Protein AF-A0A1E5P197-F1 (afdb_monomer_lite)

Structure (mmCIF, N/CA/C/O backbone):
data_AF-A0A1E5P197-F1
#
_entry.id   AF-A0A1E5P197-F1
#
loop_
_atom_site.group_PDB
_atom_site.id
_atom_site.type_symbol
_atom_site.label_atom_id
_atom_site.label_alt_id
_atom_site.label_comp_id
_atom_site.label_asym_id
_atom_site.label_entity_id
_atom_site.label_seq_id
_atom_site.pdbx_PDB_ins_code
_atom_site.Cartn_x
_atom_site.Cartn_y
_atom_site.Cartn_z
_atom_site.occupancy
_atom_site.B_iso_or_equiv
_atom_site.auth_seq_id
_atom_site.auth_comp_id
_atom_site.auth_asym_id
_atom_site.auth_atom_id
_atom_site.pdbx_PDB_model_num
ATOM 1 N N . MET A 1 1 ? 13.240 23.874 -0.408 1.00 31.98 1 MET A N 1
ATOM 2 C CA . MET A 1 1 ? 12.102 23.012 -0.021 1.00 31.98 1 MET A CA 1
ATOM 3 C C . MET A 1 1 ? 12.613 21.587 0.092 1.00 31.98 1 MET A C 1
ATOM 5 O O . MET A 1 1 ? 12.603 20.846 -0.877 1.00 31.98 1 MET A O 1
ATOM 9 N N . THR A 1 2 ? 13.167 21.256 1.252 1.00 37.41 2 THR A N 1
ATOM 10 C CA . THR A 1 2 ? 13.803 19.973 1.564 1.00 37.41 2 THR A CA 1
ATOM 11 C C . THR A 1 2 ? 12.848 19.180 2.447 1.00 37.41 2 THR A C 1
ATOM 13 O O . THR A 1 2 ? 12.795 19.378 3.655 1.00 37.41 2 THR A O 1
ATOM 16 N N . TRP A 1 3 ? 12.054 18.316 1.824 1.00 34.53 3 TRP A N 1
ATOM 17 C CA . TRP A 1 3 ? 11.341 17.239 2.508 1.00 34.53 3 TRP A CA 1
ATOM 18 C C . TRP A 1 3 ? 11.995 15.913 2.097 1.00 34.53 3 TRP A C 1
ATOM 20 O O . TRP A 1 3 ? 12.420 15.794 0.953 1.00 34.53 3 TRP A O 1
ATOM 30 N N . PHE A 1 4 ? 12.050 14.957 3.034 1.00 39.25 4 PHE A N 1
ATOM 31 C CA . PHE A 1 4 ? 12.771 13.664 3.042 1.00 39.25 4 PHE A CA 1
ATOM 32 C C . PHE A 1 4 ? 14.160 13.635 3.705 1.00 39.25 4 PHE A C 1
ATOM 34 O O . PHE A 1 4 ? 15.173 13.349 3.080 1.00 39.25 4 PHE A O 1
ATOM 41 N N . HIS A 1 5 ? 14.172 13.793 5.032 1.00 46.00 5 HIS A N 1
ATOM 42 C CA . HIS A 1 5 ? 15.187 13.192 5.913 1.00 46.00 5 HIS A CA 1
ATOM 43 C C . HIS A 1 5 ? 14.641 11.907 6.570 1.00 46.00 5 HIS A C 1
ATOM 45 O O . HIS A 1 5 ? 14.624 11.750 7.786 1.00 46.00 5 HIS A O 1
ATOM 51 N N . MET A 1 6 ? 14.176 10.973 5.739 1.00 42.62 6 MET A N 1
ATOM 52 C CA . MET A 1 6 ? 14.094 9.551 6.079 1.00 42.62 6 MET A CA 1
ATOM 53 C C . MET A 1 6 ? 14.690 8.782 4.903 1.00 42.62 6 MET A C 1
ATOM 55 O O . MET A 1 6 ? 14.078 8.661 3.846 1.00 42.62 6 MET A O 1
ATOM 59 N N . SER A 1 7 ? 15.941 8.365 5.062 1.00 54.56 7 SER A N 1
ATOM 60 C CA . SER A 1 7 ? 16.825 7.918 3.983 1.00 54.56 7 SER A CA 1
ATOM 61 C C . SER A 1 7 ? 16.586 6.455 3.577 1.00 54.56 7 SER A C 1
ATOM 63 O O . SER A 1 7 ? 17.501 5.639 3.641 1.00 54.56 7 SER A O 1
ATOM 65 N N . GLY A 1 8 ? 15.361 6.098 3.186 1.00 59.66 8 GLY A N 1
ATOM 66 C CA . GLY A 1 8 ? 15.030 4.765 2.670 1.00 59.66 8 GLY A CA 1
ATOM 67 C C . GLY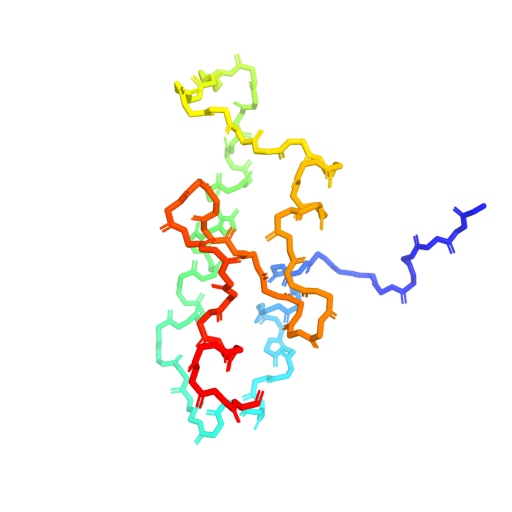 A 1 8 ? 13.675 4.752 1.968 1.00 59.66 8 GLY A C 1
ATOM 68 O O . GLY A 1 8 ? 12.732 5.389 2.439 1.00 59.66 8 GLY A O 1
ATOM 69 N N . SER A 1 9 ? 13.560 4.052 0.833 1.00 78.50 9 SER A N 1
ATOM 70 C CA . SER A 1 9 ? 12.262 3.913 0.162 1.00 78.50 9 SER A CA 1
ATOM 71 C C . SER A 1 9 ? 11.281 3.156 1.071 1.00 78.50 9 SER A C 1
ATOM 73 O O . SER A 1 9 ? 11.699 2.347 1.900 1.00 78.50 9 SER A O 1
ATOM 75 N N . ALA A 1 10 ? 9.968 3.377 0.929 1.00 79.50 10 ALA A N 1
ATOM 76 C CA . ALA A 1 10 ? 8.958 2.711 1.769 1.00 79.50 10 ALA A CA 1
ATOM 77 C C . ALA A 1 10 ? 9.089 1.174 1.761 1.00 79.50 10 ALA A C 1
ATOM 79 O O . ALA A 1 10 ? 8.848 0.511 2.767 1.00 79.50 10 ALA A O 1
ATOM 80 N N . ARG A 1 11 ? 9.538 0.611 0.635 1.00 83.88 11 ARG A N 1
ATOM 81 C CA . ARG A 1 11 ? 9.857 -0.811 0.485 1.00 83.88 11 ARG A CA 1
ATOM 82 C C . ARG A 1 11 ? 11.067 -1.231 1.317 1.00 83.88 11 ARG A C 1
ATOM 84 O O . ARG A 1 11 ? 11.036 -2.297 1.921 1.00 83.88 11 ARG A O 1
ATOM 91 N N . ASP A 1 12 ? 12.119 -0.420 1.341 1.00 88.06 12 ASP A N 1
ATOM 92 C CA . ASP A 1 12 ? 13.332 -0.729 2.104 1.00 88.06 12 ASP A CA 1
ATOM 93 C C . ASP A 1 12 ? 13.057 -0.644 3.610 1.00 88.06 12 ASP A C 1
ATOM 95 O O . ASP A 1 12 ? 13.501 -1.511 4.357 1.00 88.06 12 ASP A O 1
ATOM 99 N N . LEU A 1 13 ? 12.232 0.319 4.040 1.00 90.50 13 LEU A N 1
ATOM 100 C CA . LEU A 1 13 ? 11.722 0.386 5.415 1.00 90.50 13 LEU A CA 1
ATOM 101 C C . LEU A 1 13 ? 10.865 -0.841 5.764 1.00 90.50 13 LEU A C 1
ATOM 103 O O . LEU A 1 13 ? 11.005 -1.420 6.839 1.00 90.50 13 LEU A O 1
ATOM 107 N N . ALA A 1 14 ? 9.997 -1.283 4.853 1.00 88.56 14 ALA A N 1
ATOM 108 C CA . ALA A 1 14 ? 9.200 -2.487 5.069 1.00 88.56 14 ALA A CA 1
ATOM 109 C C . ALA A 1 14 ? 10.077 -3.752 5.173 1.00 88.56 14 ALA A C 1
ATOM 111 O O . ALA A 1 14 ? 9.821 -4.598 6.027 1.00 88.56 14 ALA A O 1
ATOM 112 N N . LEU A 1 15 ? 11.132 -3.866 4.353 1.00 90.69 15 LEU A N 1
ATOM 113 C CA . LEU A 1 15 ? 12.116 -4.956 4.421 1.00 90.69 15 LEU A CA 1
ATOM 114 C C . LEU A 1 15 ? 12.973 -4.898 5.692 1.00 90.69 15 LEU A C 1
ATOM 116 O O . LEU A 1 15 ? 13.333 -5.945 6.221 1.00 90.69 15 LEU A O 1
ATOM 120 N N . SER A 1 16 ? 13.253 -3.703 6.223 1.00 91.19 16 SER A N 1
ATOM 121 C CA . SER A 1 16 ? 13.899 -3.533 7.531 1.00 91.19 16 SER A CA 1
ATOM 122 C C . SER A 1 16 ? 12.943 -3.758 8.705 1.00 91.19 16 SER A C 1
ATOM 124 O O . SER A 1 16 ? 13.297 -3.454 9.843 1.00 91.19 16 SER A O 1
ATOM 126 N N . ARG A 1 17 ? 11.726 -4.250 8.435 1.00 90.38 17 ARG A N 1
ATOM 127 C CA . ARG A 1 17 ? 10.680 -4.538 9.423 1.00 90.38 17 ARG A CA 1
ATOM 128 C C . ARG A 1 17 ? 10.273 -3.312 10.244 1.00 90.38 17 ARG A C 1
ATOM 130 O O . ARG A 1 17 ? 9.904 -3.424 11.410 1.00 90.38 17 ARG A O 1
ATOM 137 N N . HIS A 1 18 ? 10.341 -2.127 9.635 1.00 90.50 18 HIS A N 1
ATOM 138 C CA . HIS A 1 18 ? 9.965 -0.877 10.285 1.00 90.50 18 HIS A CA 1
ATOM 139 C C . HIS A 1 18 ? 8.494 -0.914 10.726 1.00 90.50 18 HIS A C 1
ATOM 141 O O . HIS A 1 18 ? 7.611 -1.125 9.892 1.00 90.50 18 HIS A O 1
ATOM 147 N N . ARG A 1 19 ? 8.243 -0.684 12.023 1.00 89.12 19 ARG A N 1
ATOM 148 C CA . ARG A 1 19 ? 6.913 -0.676 12.661 1.00 89.12 19 ARG A CA 1
ATOM 149 C C . ARG A 1 19 ? 6.160 -2.007 12.617 1.00 89.12 19 ARG A C 1
ATOM 151 O O . ARG A 1 19 ? 4.943 -2.038 12.789 1.00 89.12 19 ARG A O 1
ATOM 158 N N . TRP A 1 20 ? 6.851 -3.123 12.392 1.00 90.94 20 TRP A N 1
ATOM 159 C CA . TRP A 1 20 ? 6.203 -4.438 12.430 1.00 90.94 20 TRP A CA 1
ATOM 160 C C . TRP A 1 20 ? 5.695 -4.799 13.832 1.00 90.94 20 TRP A C 1
ATOM 162 O O . TRP A 1 20 ? 4.750 -5.573 13.948 1.00 90.94 20 TRP A O 1
ATOM 172 N N . GLU A 1 21 ? 6.254 -4.201 14.885 1.00 89.25 21 GLU A N 1
ATOM 173 C CA . GLU A 1 21 ? 5.795 -4.347 16.268 1.00 89.25 21 GLU A CA 1
ATOM 174 C C . GLU A 1 21 ? 4.328 -3.932 16.482 1.00 89.25 21 GLU A C 1
ATOM 176 O O . GLU A 1 21 ? 3.681 -4.420 17.407 1.00 89.25 21 GLU A O 1
ATOM 181 N N . GLU A 1 22 ? 3.763 -3.096 15.607 1.00 91.19 22 GLU A N 1
ATOM 182 C CA . GLU A 1 22 ? 2.358 -2.676 15.678 1.00 91.19 22 GLU A CA 1
ATOM 183 C C . GLU A 1 22 ? 1.380 -3.733 15.158 1.00 91.19 22 GLU A C 1
ATOM 185 O O . GLU A 1 22 ? 0.183 -3.660 15.433 1.00 91.19 22 GLU A O 1
ATOM 190 N N . LEU A 1 23 ? 1.861 -4.724 14.400 1.00 87.31 23 LEU A N 1
ATOM 191 C CA . LEU A 1 23 ? 0.993 -5.687 13.728 1.00 87.31 23 LEU A CA 1
ATOM 192 C C . LEU A 1 23 ? 0.343 -6.676 14.699 1.00 87.31 23 LEU A C 1
ATOM 194 O O . LEU A 1 23 ? -0.605 -7.339 14.307 1.00 87.31 23 LEU A O 1
ATOM 198 N N . THR A 1 24 ? 0.788 -6.778 15.957 1.00 91.00 24 THR A N 1
ATOM 199 C CA . THR A 1 24 ? 0.333 -7.763 16.973 1.00 91.00 24 THR A CA 1
ATOM 200 C C . THR A 1 24 ? 0.527 -9.241 16.586 1.00 91.00 24 THR A C 1
ATOM 202 O O . THR A 1 24 ? 0.264 -10.128 17.395 1.00 91.00 24 THR A O 1
ATOM 205 N N . TYR A 1 25 ? 1.030 -9.521 15.380 1.00 89.56 25 TYR A N 1
ATOM 206 C CA . TYR A 1 25 ? 1.375 -10.847 14.875 1.00 89.56 25 TYR A CA 1
ATOM 207 C C . TYR A 1 25 ? 2.629 -10.784 13.994 1.00 89.56 25 TYR A C 1
ATOM 209 O O . TYR A 1 25 ? 2.959 -9.740 13.433 1.00 89.56 25 TYR A O 1
ATOM 217 N N . GLU A 1 26 ? 3.304 -11.925 13.843 1.00 89.19 26 GLU A N 1
ATOM 218 C CA . GLU A 1 26 ? 4.410 -12.093 12.897 1.00 89.19 26 GLU A CA 1
ATOM 219 C C . GLU A 1 26 ? 3.849 -12.472 11.517 1.00 89.19 26 GLU A C 1
ATOM 221 O O . GLU A 1 26 ? 3.280 -13.560 11.391 1.00 89.19 26 GLU A O 1
ATOM 226 N N . PRO A 1 27 ? 3.963 -11.630 10.473 1.00 89.00 27 PRO A N 1
ATOM 227 C CA . PRO A 1 27 ? 3.376 -11.924 9.170 1.00 89.00 27 PRO A CA 1
ATOM 228 C C . PRO A 1 27 ? 4.250 -12.918 8.376 1.00 89.00 27 PRO A C 1
ATOM 230 O O . PRO A 1 27 ? 5.243 -12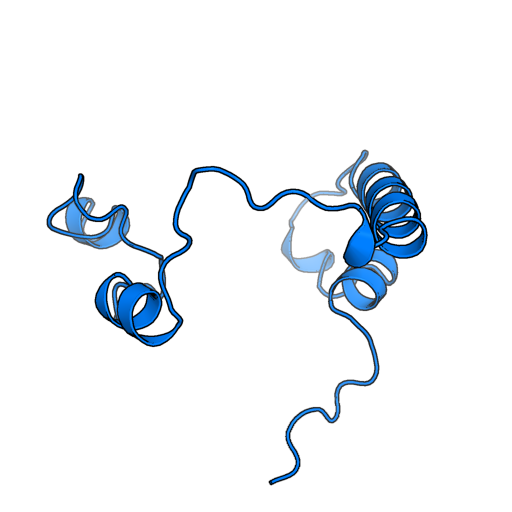.518 7.763 1.00 89.00 27 PRO A O 1
ATOM 233 N N . PRO A 1 28 ? 3.867 -14.207 8.259 1.00 90.88 28 PRO A N 1
ATOM 234 C CA . PRO A 1 28 ? 4.777 -15.266 7.802 1.00 90.88 28 PRO A CA 1
ATOM 235 C C . PRO A 1 28 ? 5.186 -15.160 6.324 1.00 90.88 28 PRO A C 1
ATOM 237 O O . PRO A 1 28 ? 6.138 -15.804 5.897 1.00 90.88 28 PRO A O 1
ATOM 240 N N . ARG A 1 29 ? 4.452 -14.384 5.515 1.00 92.44 29 ARG A N 1
ATOM 241 C CA . ARG A 1 29 ? 4.689 -14.240 4.066 1.00 92.44 29 ARG A CA 1
ATOM 242 C C . ARG A 1 29 ? 5.142 -12.841 3.646 1.00 92.44 29 ARG A C 1
ATOM 244 O O . ARG A 1 29 ? 5.523 -12.666 2.492 1.00 92.44 29 ARG A O 1
ATOM 251 N N . ALA A 1 30 ? 5.096 -11.854 4.545 1.00 91.44 30 ALA A N 1
ATOM 252 C CA . ALA A 1 30 ? 5.313 -10.453 4.179 1.00 91.44 30 ALA A CA 1
ATOM 253 C C . ALA A 1 30 ? 6.705 -10.221 3.587 1.00 91.44 30 ALA A C 1
ATOM 255 O O . ALA A 1 30 ? 6.828 -9.606 2.533 1.00 91.44 30 ALA A O 1
ATOM 256 N N . GLU A 1 31 ? 7.745 -10.776 4.209 1.00 90.56 31 GLU A N 1
ATOM 257 C CA . GLU A 1 31 ? 9.116 -10.616 3.723 1.00 90.56 31 GLU A CA 1
ATOM 258 C C . GLU A 1 31 ? 9.302 -11.196 2.311 1.00 90.56 31 GLU A C 1
ATOM 260 O O . GLU A 1 31 ? 9.918 -10.566 1.451 1.00 90.56 31 GLU A O 1
ATOM 265 N N . GLY A 1 32 ? 8.711 -12.368 2.047 1.00 94.00 32 GLY A N 1
ATOM 266 C CA . GLY A 1 32 ? 8.731 -12.995 0.726 1.00 94.00 32 GLY A 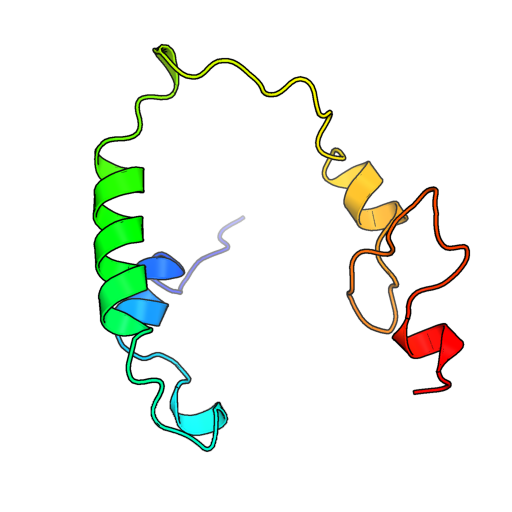CA 1
ATOM 267 C C . GLY A 1 32 ? 8.081 -12.108 -0.335 1.00 94.00 32 GLY A C 1
ATOM 268 O O . GLY A 1 32 ? 8.691 -11.839 -1.369 1.00 94.00 32 GLY A O 1
ATOM 269 N N . TYR A 1 33 ? 6.889 -11.576 -0.051 1.00 94.06 33 TYR A N 1
ATOM 270 C CA . TYR A 1 33 ? 6.203 -10.663 -0.967 1.00 94.06 33 TYR A CA 1
ATOM 271 C C . TYR A 1 33 ? 6.968 -9.357 -1.194 1.00 94.06 33 TYR A C 1
ATOM 273 O O . TYR A 1 33 ? 7.042 -8.888 -2.328 1.00 94.06 33 TYR A O 1
ATOM 281 N N . LEU A 1 34 ? 7.584 -8.789 -0.154 1.00 94.06 34 LEU A N 1
ATOM 282 C CA . LEU A 1 34 ? 8.389 -7.573 -0.277 1.00 94.06 34 LEU A CA 1
ATOM 283 C C . LEU A 1 34 ? 9.632 -7.790 -1.148 1.00 94.06 34 LEU A C 1
ATOM 285 O O . LEU A 1 34 ? 9.974 -6.917 -1.947 1.00 94.06 34 LEU A O 1
ATOM 289 N N . ARG A 1 35 ? 10.284 -8.956 -1.045 1.00 93.44 35 ARG A N 1
ATOM 290 C CA . ARG A 1 35 ? 11.411 -9.327 -1.917 1.00 93.44 35 ARG A CA 1
ATOM 291 C C . ARG A 1 35 ? 10.976 -9.511 -3.369 1.00 93.44 35 ARG A C 1
ATOM 293 O O . ARG A 1 35 ? 11.630 -8.978 -4.261 1.00 93.44 35 ARG A O 1
ATOM 300 N N . THR A 1 36 ? 9.859 -10.195 -3.615 1.00 95.56 36 THR A N 1
ATOM 301 C CA . THR A 1 36 ? 9.295 -10.317 -4.969 1.00 95.56 36 THR A CA 1
ATOM 302 C C . THR A 1 36 ? 8.959 -8.947 -5.550 1.00 95.56 36 THR A C 1
ATOM 304 O O . THR A 1 36 ? 9.380 -8.632 -6.659 1.00 95.56 36 THR A O 1
ATOM 307 N N . TYR A 1 37 ? 8.272 -8.096 -4.787 1.00 91.31 37 TYR A N 1
ATOM 308 C CA . TYR A 1 37 ? 7.937 -6.742 -5.219 1.00 91.31 37 TYR A CA 1
ATOM 309 C C . TYR A 1 37 ? 9.185 -5.902 -5.514 1.00 91.31 37 TYR A C 1
ATOM 311 O O . TYR A 1 37 ? 9.217 -5.158 -6.493 1.00 91.31 37 TYR A O 1
ATOM 319 N N . ARG A 1 38 ? 10.242 -6.044 -4.703 1.00 92.19 38 ARG A N 1
ATOM 320 C CA . ARG A 1 38 ? 11.533 -5.399 -4.960 1.00 92.19 38 ARG A CA 1
ATOM 321 C C . ARG A 1 38 ? 12.085 -5.760 -6.333 1.00 92.19 38 ARG A C 1
ATOM 323 O O . ARG A 1 38 ? 12.374 -4.843 -7.095 1.00 92.19 38 ARG A O 1
ATOM 330 N N . ALA A 1 39 ? 12.161 -7.054 -6.637 1.00 93.75 39 ALA A N 1
ATOM 331 C CA . ALA A 1 39 ? 12.651 -7.540 -7.922 1.00 93.75 39 ALA A CA 1
ATOM 332 C C . ALA A 1 39 ? 11.795 -7.020 -9.088 1.00 93.75 39 ALA A C 1
ATOM 334 O O . ALA A 1 39 ? 12.335 -6.496 -10.056 1.00 93.75 39 ALA A O 1
ATOM 335 N N . MET A 1 40 ? 10.463 -7.067 -8.960 1.00 92.50 40 MET A N 1
ATOM 336 C CA . MET A 1 40 ? 9.551 -6.567 -9.997 1.00 92.50 40 MET A CA 1
ATOM 337 C C . MET A 1 40 ? 9.768 -5.081 -10.305 1.00 92.50 40 MET A C 1
ATOM 339 O O . MET A 1 40 ? 9.762 -4.690 -11.466 1.00 92.50 40 MET A O 1
ATOM 343 N N . VAL A 1 41 ? 9.957 -4.246 -9.278 1.00 89.38 41 VAL A N 1
ATOM 344 C CA . VAL A 1 41 ? 10.205 -2.805 -9.457 1.00 89.38 41 VAL A CA 1
ATOM 345 C C . VAL A 1 41 ? 11.588 -2.539 -10.052 1.00 89.38 41 VAL A C 1
ATOM 347 O O . VAL A 1 41 ? 11.730 -1.619 -10.847 1.00 89.38 41 VAL A O 1
ATOM 350 N N . GLU A 1 42 ? 12.604 -3.313 -9.668 1.00 89.81 42 GLU A N 1
ATOM 351 C CA . GLU A 1 42 ? 13.963 -3.178 -10.212 1.00 89.81 42 GLU A CA 1
ATOM 352 C C . GLU A 1 42 ? 14.036 -3.577 -11.696 1.00 89.81 42 GLU A C 1
ATOM 354 O O . GLU A 1 42 ? 14.783 -2.965 -12.454 1.00 89.81 42 GLU A O 1
ATOM 359 N N . GLU A 1 43 ? 13.229 -4.549 -12.128 1.00 93.75 43 GLU A N 1
ATOM 360 C CA . GLU A 1 43 ? 13.119 -4.970 -13.532 1.00 93.75 43 GLU A CA 1
ATOM 361 C C . GLU A 1 43 ? 12.146 -4.099 -14.353 1.00 93.75 43 GLU A C 1
ATOM 363 O O . GLU A 1 43 ? 12.146 -4.133 -15.587 1.00 93.75 43 GLU A O 1
ATOM 368 N N . PHE A 1 44 ? 11.310 -3.291 -13.695 1.00 90.12 44 PHE A N 1
ATOM 369 C CA . PHE A 1 44 ? 10.289 -2.500 -14.370 1.00 90.12 44 PHE A CA 1
ATOM 370 C C . PHE A 1 44 ? 10.900 -1.434 -15.289 1.00 90.12 44 PHE A C 1
ATOM 372 O O . PHE A 1 44 ? 11.532 -0.475 -14.846 1.00 90.12 44 PHE A O 1
ATOM 379 N N . ASN A 1 45 ? 10.626 -1.560 -16.589 1.00 88.88 45 ASN A N 1
ATOM 380 C CA . ASN A 1 45 ? 10.990 -0.567 -17.591 1.00 88.88 45 ASN A CA 1
ATOM 381 C C . ASN A 1 45 ? 9.775 0.318 -17.943 1.00 88.88 45 ASN A C 1
ATOM 383 O O . ASN A 1 45 ? 8.847 -0.156 -18.605 1.00 88.88 45 ASN A O 1
ATOM 387 N N . PRO A 1 46 ? 9.771 1.617 -17.587 1.00 82.94 46 PRO A N 1
ATOM 388 C CA . PRO A 1 46 ? 8.653 2.505 -17.905 1.00 82.94 46 PRO A CA 1
ATOM 389 C C . PRO A 1 46 ? 8.464 2.718 -19.415 1.00 82.94 46 PRO A C 1
ATOM 391 O O . PRO A 1 46 ? 7.356 3.012 -19.848 1.00 82.94 46 PRO A O 1
ATOM 394 N N . GLY A 1 47 ? 9.510 2.539 -20.231 1.00 88.44 47 GLY A N 1
ATOM 395 C CA . GLY A 1 47 ? 9.443 2.700 -21.687 1.00 88.44 47 GLY A CA 1
ATOM 396 C C . GLY A 1 47 ? 8.701 1.575 -22.415 1.00 88.44 47 GLY A C 1
ATOM 397 O O . GLY A 1 47 ? 8.286 1.761 -23.556 1.00 88.44 47 GLY A O 1
ATOM 398 N N . THR A 1 48 ? 8.513 0.417 -21.775 1.00 87.19 48 THR A N 1
ATOM 399 C CA . THR A 1 48 ? 7.727 -0.706 -22.323 1.00 87.19 48 THR A CA 1
ATOM 400 C C . THR A 1 48 ? 6.338 -0.807 -21.700 1.00 87.19 48 THR A C 1
ATOM 402 O O . THR A 1 48 ? 5.498 -1.579 -22.171 1.00 87.19 48 THR A O 1
ATOM 405 N N . ALA A 1 49 ? 6.074 -0.022 -20.655 1.00 83.44 49 ALA A N 1
ATOM 406 C CA . ALA A 1 49 ? 4.801 -0.017 -19.967 1.00 83.44 49 ALA A CA 1
ATOM 407 C C . ALA A 1 49 ? 3.720 0.625 -20.845 1.00 83.44 49 ALA A C 1
ATOM 409 O O . ALA A 1 49 ? 3.827 1.773 -21.275 1.00 83.44 49 ALA A O 1
ATOM 410 N N . ARG A 1 50 ? 2.632 -0.111 -21.087 1.00 79.81 50 ARG A N 1
ATOM 411 C CA . ARG A 1 50 ? 1.397 0.482 -21.606 1.00 79.81 50 ARG A CA 1
ATOM 412 C C . ARG A 1 50 ? 0.631 1.075 -20.435 1.00 79.81 50 ARG A C 1
ATOM 414 O O . ARG A 1 50 ? 0.443 0.397 -19.425 1.00 79.81 50 ARG A O 1
ATOM 421 N N . ALA A 1 51 ? 0.169 2.313 -20.580 1.00 72.25 51 ALA A N 1
ATOM 422 C CA . ALA A 1 51 ? -0.778 2.874 -19.630 1.00 72.25 51 ALA A CA 1
ATOM 423 C C . ALA A 1 51 ? -2.006 1.954 -19.555 1.00 72.25 51 ALA A C 1
ATOM 425 O O . ALA A 1 51 ? -2.538 1.529 -20.585 1.00 72.25 51 ALA A O 1
ATOM 426 N N . GLY A 1 52 ? -2.432 1.620 -18.336 1.00 69.19 52 GLY A N 1
ATOM 427 C CA . GLY A 1 52 ? -3.720 0.967 -18.142 1.00 69.19 52 GLY A CA 1
ATOM 428 C C . GLY A 1 52 ? -4.840 1.854 -18.691 1.00 69.19 52 GLY A C 1
ATOM 429 O O . GLY A 1 52 ? -4.713 3.074 -18.733 1.00 69.19 52 GLY A O 1
ATOM 430 N N . THR A 1 53 ? -5.958 1.254 -19.092 1.00 71.69 53 THR A N 1
ATOM 431 C CA . THR A 1 53 ? -7.146 2.004 -19.543 1.00 71.69 53 THR A CA 1
ATOM 432 C C . THR A 1 53 ? -7.861 2.730 -18.399 1.00 71.69 53 THR A C 1
ATOM 434 O O . THR A 1 53 ? -8.812 3.467 -18.642 1.00 71.69 53 THR A O 1
ATOM 437 N N . GLY A 1 54 ? -7.439 2.500 -17.152 1.00 66.25 54 GLY A N 1
ATOM 438 C CA . GLY A 1 54 ? -7.936 3.202 -15.979 1.00 66.25 54 GLY A CA 1
ATOM 439 C C . GLY A 1 54 ? -7.207 4.526 -15.785 1.00 66.25 54 GLY A C 1
ATOM 440 O O . GLY A 1 54 ? -5.990 4.550 -15.601 1.00 66.25 54 GLY A O 1
ATOM 441 N N . THR A 1 55 ? -7.956 5.622 -15.779 1.00 64.38 55 THR A N 1
ATOM 442 C CA . THR A 1 55 ? -7.445 6.928 -15.368 1.00 64.38 55 THR A CA 1
ATOM 443 C C . THR A 1 55 ? -7.283 6.919 -13.851 1.00 64.38 55 THR A C 1
ATOM 445 O O . THR A 1 55 ? -8.272 6.915 -13.119 1.00 64.38 55 THR A O 1
ATOM 448 N N . LEU A 1 56 ? -6.041 6.872 -13.361 1.00 67.88 56 LEU A N 1
ATOM 449 C CA . LEU A 1 56 ? -5.779 7.184 -11.957 1.00 67.88 56 LEU A CA 1
ATOM 450 C C . LEU A 1 56 ? -6.192 8.634 -11.708 1.00 67.88 56 LEU A C 1
ATOM 452 O O . LEU A 1 56 ? -5.885 9.505 -12.523 1.00 67.88 56 LEU A O 1
ATOM 456 N N . LEU A 1 57 ? -6.865 8.882 -10.583 1.00 70.88 57 LEU A N 1
ATOM 457 C CA . LEU A 1 57 ? -7.175 10.241 -10.155 1.00 70.88 57 LEU A CA 1
ATOM 458 C C . LEU A 1 57 ?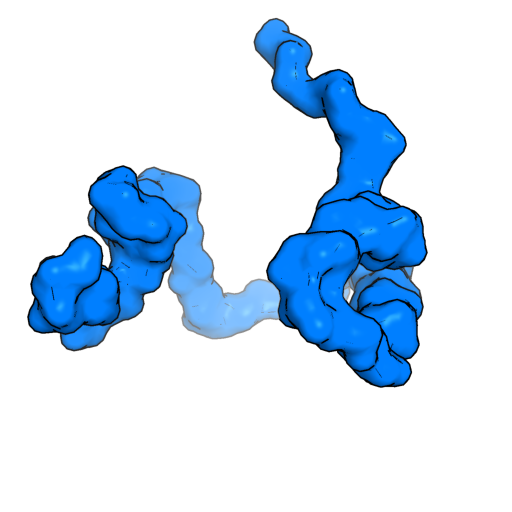 -5.865 11.029 -10.063 1.00 70.88 57 LEU A C 1
ATOM 460 O O . LEU A 1 57 ? -4.895 10.577 -9.446 1.00 70.88 57 LEU A O 1
ATOM 464 N N . SER A 1 58 ? -5.839 12.213 -10.664 1.00 76.00 58 SER A N 1
ATOM 465 C CA . SER A 1 58 ? -4.779 13.182 -10.419 1.00 76.00 58 SER A CA 1
ATOM 466 C C . SER A 1 58 ? -4.660 13.452 -8.913 1.00 76.00 58 SER A C 1
ATOM 468 O O . SER A 1 58 ? -5.624 13.257 -8.169 1.00 76.00 58 SER A O 1
ATOM 470 N N . PRO A 1 59 ? -3.513 13.949 -8.421 1.00 75.31 59 PRO A N 1
ATOM 471 C CA . PRO A 1 59 ? -3.358 14.255 -6.999 1.00 75.31 59 PRO A CA 1
ATOM 472 C C . PRO A 1 59 ? -4.468 15.163 -6.448 1.00 75.31 59 PRO A C 1
ATOM 474 O O . PRO A 1 59 ? -4.937 14.957 -5.332 1.00 75.31 59 PRO A O 1
ATOM 477 N N . GLN A 1 60 ? -4.927 16.128 -7.252 1.00 76.56 60 GLN A N 1
ATOM 478 C CA . GLN A 1 60 ? -6.035 17.015 -6.901 1.00 76.56 60 GLN A CA 1
ATOM 479 C C . GLN A 1 60 ? -7.363 16.252 -6.808 1.00 76.56 60 GLN A C 1
ATOM 481 O O . GLN A 1 60 ? -8.100 16.417 -5.840 1.00 76.56 60 GLN A O 1
ATOM 486 N N . GLU A 1 61 ? -7.667 15.393 -7.781 1.00 76.69 61 GLU A N 1
ATOM 487 C CA . GLU A 1 61 ? -8.876 14.563 -7.771 1.00 76.69 61 GLU A CA 1
ATOM 488 C C . GLU A 1 61 ? -8.867 13.551 -6.621 1.00 76.69 61 GLU A C 1
ATOM 490 O O . GLU A 1 61 ? -9.882 13.380 -5.952 1.00 76.69 61 GLU A O 1
ATOM 495 N N . ALA A 1 62 ? -7.720 12.939 -6.323 1.00 75.81 62 ALA A N 1
ATOM 496 C CA . ALA A 1 62 ? -7.557 12.033 -5.192 1.00 75.81 62 ALA A CA 1
ATOM 497 C C . ALA A 1 62 ? -7.741 12.761 -3.853 1.00 75.81 62 ALA A C 1
ATOM 499 O O . ALA A 1 62 ? -8.367 12.220 -2.942 1.00 75.81 62 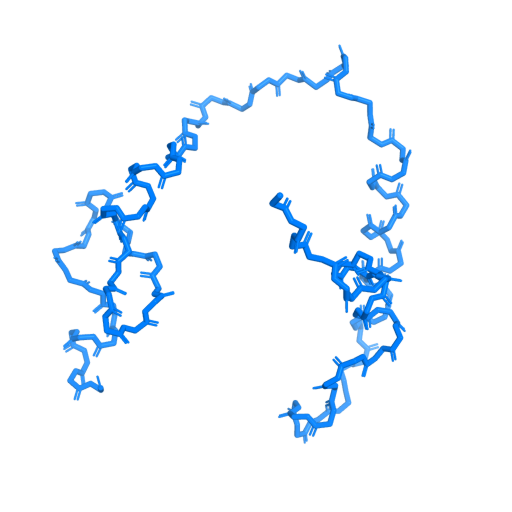ALA A O 1
ATOM 500 N N . ALA A 1 63 ? -7.242 13.995 -3.730 1.00 75.00 63 ALA A N 1
ATOM 501 C CA . ALA A 1 63 ? -7.455 14.825 -2.548 1.00 75.00 63 ALA A CA 1
ATOM 502 C C . ALA A 1 63 ? -8.938 15.181 -2.363 1.00 75.00 63 ALA A C 1
ATOM 504 O O . ALA A 1 63 ? -9.449 15.071 -1.252 1.00 75.00 63 ALA A O 1
ATOM 505 N N . MET A 1 64 ? -9.644 15.537 -3.443 1.00 76.56 64 MET A N 1
ATOM 506 C CA . MET A 1 64 ? -11.093 15.787 -3.408 1.00 76.56 64 MET A CA 1
ATOM 507 C C . MET A 1 64 ? -11.900 14.519 -3.101 1.00 76.56 64 MET A C 1
ATOM 509 O O . MET A 1 64 ? -12.918 14.588 -2.419 1.00 76.56 64 MET A O 1
ATOM 513 N N . ALA A 1 65 ? -11.433 13.360 -3.569 1.00 77.88 65 ALA A N 1
ATOM 514 C CA . ALA A 1 65 ? -12.032 12.063 -3.278 1.00 77.88 65 ALA A CA 1
ATOM 515 C C . ALA A 1 65 ? -11.666 11.523 -1.889 1.00 77.88 65 ALA A C 1
ATOM 517 O O . ALA A 1 65 ? -12.220 10.518 -1.462 1.00 77.88 65 ALA A O 1
ATOM 518 N N . SER A 1 66 ? -10.741 12.142 -1.160 1.00 82.00 66 SER A N 1
ATOM 519 C CA . SER A 1 66 ? -10.324 11.657 0.154 1.00 82.00 66 SER A CA 1
ATOM 520 C C . SER A 1 66 ? -11.190 12.247 1.261 1.00 82.00 66 SER A C 1
ATOM 522 O O . SER A 1 66 ? -11.420 13.453 1.328 1.00 82.00 66 SER A O 1
ATOM 524 N N . CYS A 1 67 ? -11.624 11.412 2.203 1.00 84.06 67 CYS A N 1
ATOM 525 C CA . CYS A 1 67 ? -12.232 11.925 3.424 1.00 84.06 67 CYS A CA 1
ATOM 526 C C . CYS A 1 67 ? -11.168 12.644 4.259 1.00 84.06 67 CYS A C 1
ATOM 528 O O . CYS A 1 67 ? -10.204 12.025 4.701 1.00 84.06 67 CYS A O 1
ATOM 530 N N . VAL A 1 68 ? -11.359 13.935 4.535 1.00 83.19 68 VAL A N 1
ATOM 531 C CA . VAL A 1 68 ? -10.411 14.727 5.340 1.00 83.19 68 VAL A CA 1
ATOM 532 C C . VAL A 1 68 ? -10.264 14.173 6.763 1.00 83.19 68 VAL A C 1
ATOM 534 O O . VAL A 1 68 ? -9.162 14.168 7.310 1.00 83.19 68 VAL A O 1
ATOM 537 N N . ARG A 1 69 ? -11.358 13.672 7.353 1.00 83.12 69 ARG A N 1
ATOM 538 C CA . ARG A 1 69 ? -11.386 13.157 8.731 1.00 83.12 69 ARG A CA 1
ATOM 539 C C . ARG A 1 69 ? -10.625 11.841 8.874 1.00 83.12 69 ARG A C 1
ATOM 541 O O . ARG A 1 69 ? -9.795 11.717 9.768 1.00 83.12 69 ARG A O 1
ATOM 548 N N . HIS A 1 70 ? -10.892 10.880 7.994 1.00 85.38 70 HIS A N 1
ATOM 549 C CA . HIS A 1 70 ? -10.334 9.525 8.094 1.00 85.38 70 HIS A CA 1
ATOM 550 C C . HIS A 1 70 ? -9.145 9.279 7.163 1.00 85.38 70 HIS A C 1
ATOM 552 O O . HIS A 1 70 ? -8.531 8.223 7.237 1.00 85.38 70 HIS A O 1
ATOM 558 N N . ARG A 1 71 ? -8.802 10.251 6.304 1.00 81.38 71 ARG A N 1
ATOM 559 C CA . ARG A 1 71 ? -7.694 10.212 5.328 1.00 81.38 71 ARG A CA 1
ATOM 560 C C . ARG A 1 71 ? -7.699 8.967 4.440 1.00 81.38 71 ARG A C 1
ATOM 562 O O . ARG A 1 71 ? -6.653 8.439 4.077 1.00 81.38 71 ARG A O 1
ATOM 569 N N . VAL A 1 72 ? -8.897 8.511 4.093 1.00 82.12 72 VAL A N 1
ATOM 570 C CA . VAL A 1 72 ? -9.137 7.342 3.246 1.00 82.12 72 VAL A CA 1
ATOM 571 C C . VAL A 1 72 ? -9.708 7.820 1.922 1.00 82.12 72 VAL A C 1
ATOM 573 O O . VAL A 1 72 ? -10.565 8.710 1.906 1.00 82.12 72 VAL A O 1
ATOM 576 N N . LEU A 1 73 ? -9.240 7.221 0.826 1.00 76.44 73 LEU A N 1
ATOM 577 C CA . LEU A 1 73 ? -9.800 7.452 -0.498 1.00 76.44 73 LEU A CA 1
ATOM 578 C C . LEU A 1 73 ? -11.248 6.951 -0.500 1.00 76.44 73 LEU A C 1
ATOM 580 O O . LEU A 1 73 ? -11.499 5.754 -0.353 1.00 76.44 73 LEU A O 1
ATOM 584 N N . ASN A 1 74 ? -12.203 7.867 -0.617 1.00 71.81 74 ASN A N 1
ATOM 585 C CA . ASN A 1 74 ? -13.588 7.509 -0.849 1.00 71.81 74 ASN A CA 1
ATOM 586 C C . ASN A 1 74 ? -13.690 6.993 -2.285 1.00 71.81 74 ASN A C 1
ATOM 588 O O . ASN A 1 74 ? -13.134 7.604 -3.200 1.00 71.81 74 ASN A O 1
ATOM 592 N N . ALA A 1 75 ? -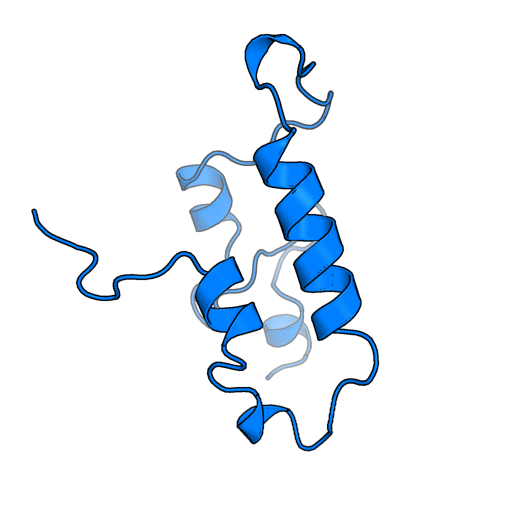14.366 5.864 -2.487 1.00 64.50 75 ALA A N 1
ATOM 593 C CA . ALA A 1 75 ? -14.531 5.263 -3.804 1.00 64.50 75 ALA A CA 1
ATOM 594 C C . ALA A 1 75 ? -15.528 6.084 -4.637 1.00 64.50 75 ALA A C 1
ATOM 596 O O . ALA A 1 75 ? -16.607 5.607 -4.967 1.00 64.50 75 ALA A O 1
ATOM 597 N N . LEU A 1 76 ? -15.202 7.337 -4.959 1.00 60.28 76 LEU A N 1
ATOM 598 C CA . LEU A 1 76 ? -15.968 8.123 -5.917 1.00 60.28 76 LEU A CA 1
ATOM 599 C C . LEU A 1 76 ? -15.863 7.454 -7.298 1.00 60.28 76 LEU A C 1
ATOM 601 O O . LEU A 1 76 ? -14.771 7.027 -7.679 1.00 60.28 76 LEU A O 1
ATOM 605 N N . PRO A 1 77 ? -16.969 7.334 -8.054 1.00 58.28 77 PRO A N 1
ATOM 606 C CA . PRO A 1 77 ? -18.291 7.935 -7.828 1.00 58.28 77 PRO A CA 1
ATOM 607 C C . PRO A 1 77 ? -19.275 7.044 -7.047 1.00 58.28 77 PRO A C 1
ATOM 609 O O . PRO A 1 77 ? -20.450 7.373 -6.945 1.00 58.28 77 PRO A O 1
ATOM 612 N N . LEU A 1 78 ? -18.835 5.892 -6.546 1.00 58.00 78 LEU A N 1
ATOM 613 C CA . LEU A 1 78 ? -19.715 4.866 -5.991 1.00 58.00 78 LEU A CA 1
ATOM 614 C C . LEU A 1 78 ? -20.232 5.209 -4.588 1.00 58.00 78 LEU A C 1
ATOM 616 O O . LEU A 1 78 ? -21.318 4.754 -4.240 1.00 58.00 78 LEU A O 1
ATOM 620 N N . TRP A 1 79 ? -19.493 5.989 -3.790 1.00 61.69 79 TRP A N 1
ATOM 621 C CA . TRP A 1 79 ? -19.834 6.275 -2.389 1.00 61.69 79 TRP A CA 1
ATOM 622 C C . TRP A 1 79 ? -19.909 7.779 -2.092 1.00 61.69 79 TRP A C 1
ATOM 624 O O . TRP A 1 79 ? -18.936 8.505 -2.275 1.00 61.69 79 TRP A O 1
ATOM 634 N N . GLU A 1 80 ? -21.039 8.247 -1.554 1.00 69.62 80 GLU A N 1
ATOM 635 C CA . GLU A 1 80 ? -21.230 9.651 -1.144 1.00 69.62 80 GLU A CA 1
ATOM 636 C C . GLU A 1 80 ? -20.355 10.041 0.063 1.00 69.62 80 GLU A C 1
ATOM 638 O O . GLU A 1 80 ? -19.948 11.194 0.196 1.00 69.62 80 GLU A O 1
ATOM 643 N N . THR A 1 81 ? -20.017 9.079 0.933 1.00 77.38 81 THR A N 1
ATOM 644 C CA . THR A 1 81 ? -19.184 9.289 2.131 1.00 77.38 81 THR A CA 1
ATOM 645 C C . THR A 1 81 ? -18.226 8.113 2.347 1.00 77.38 81 THR A C 1
ATOM 647 O O . THR A 1 81 ? -18.475 7.016 1.851 1.00 77.38 81 THR A O 1
ATOM 650 N N . CYS A 1 82 ? -17.129 8.304 3.096 1.00 85.25 82 CYS A N 1
ATOM 651 C CA . CYS A 1 82 ? -16.212 7.192 3.359 1.00 85.25 82 CYS A CA 1
ATOM 652 C C . CYS A 1 82 ? -16.838 6.126 4.273 1.00 85.25 82 CYS A C 1
ATOM 654 O O . CYS A 1 82 ? -17.701 6.422 5.105 1.00 85.25 82 CYS A O 1
ATOM 656 N N . VAL A 1 83 ? -16.337 4.892 4.166 1.00 82.38 83 VAL A N 1
ATOM 657 C CA . VAL A 1 83 ? -16.822 3.734 4.937 1.00 82.38 83 VAL A CA 1
ATOM 658 C C . VAL A 1 83 ? -16.845 3.979 6.454 1.00 82.38 83 VAL A C 1
ATOM 660 O O . VAL A 1 83 ? -17.762 3.531 7.133 1.00 82.38 83 VAL A O 1
ATOM 663 N N . PHE A 1 84 ? -15.894 4.755 6.984 1.00 84.06 84 PHE A N 1
ATOM 664 C CA . PHE A 1 84 ? -15.819 5.077 8.412 1.00 84.06 84 PHE A CA 1
ATOM 665 C C . PHE A 1 84 ? -16.852 6.127 8.837 1.00 84.06 84 PHE A C 1
ATOM 667 O O . PHE A 1 84 ? -17.492 5.964 9.871 1.00 84.06 84 PHE A O 1
ATOM 674 N N . CYS A 1 85 ? -17.086 7.157 8.014 1.00 86.25 85 CYS A N 1
ATOM 675 C CA . CYS A 1 85 ? -18.175 8.112 8.234 1.00 86.25 85 CYS A CA 1
ATOM 676 C C . CYS A 1 85 ? -19.542 7.422 8.198 1.00 86.25 85 CYS A C 1
ATOM 678 O O . CYS A 1 85 ? -20.378 7.700 9.051 1.00 86.25 85 CYS A O 1
ATOM 680 N N . THR A 1 86 ? -19.752 6.507 7.245 1.00 83.12 86 THR A N 1
ATOM 681 C CA . THR A 1 86 ? -21.003 5.735 7.138 1.00 83.12 86 THR A CA 1
ATOM 682 C C . THR A 1 86 ? -21.223 4.863 8.374 1.00 83.12 86 THR A C 1
ATOM 684 O O . THR A 1 86 ? -22.339 4.759 8.872 1.00 83.12 86 THR A O 1
ATOM 687 N N . ALA A 1 87 ? -20.152 4.263 8.897 1.00 83.88 87 ALA A N 1
ATOM 688 C CA . ALA A 1 87 ? -20.197 3.436 10.097 1.00 83.88 87 ALA A CA 1
ATOM 689 C C . ALA A 1 87 ? -20.242 4.238 11.418 1.00 83.88 87 ALA A C 1
ATOM 691 O O . ALA A 1 87 ? -20.371 3.632 12.479 1.00 83.88 87 ALA A O 1
ATOM 692 N N . GLY A 1 88 ? -20.151 5.574 11.378 1.00 76.81 88 GLY A N 1
ATOM 693 C CA . GLY A 1 88 ? -20.203 6.433 12.568 1.00 76.81 88 GLY A CA 1
ATOM 694 C C . GLY A 1 88 ? -18.950 6.394 13.455 1.00 76.81 88 GLY A C 1
ATOM 695 O O . GLY A 1 88 ? -19.054 6.680 14.647 1.00 76.81 88 GLY A O 1
ATOM 696 N N . VAL A 1 89 ? -17.791 6.033 12.890 1.00 61.56 89 VAL A N 1
ATOM 697 C CA . VAL A 1 89 ? -16.499 5.882 13.597 1.00 61.56 89 VAL A CA 1
ATOM 698 C C . VAL A 1 89 ? -15.690 7.179 13.589 1.00 61.56 89 VAL A C 1
ATOM 700 O O . VAL A 1 89 ? -15.678 7.888 12.554 1.00 61.56 89 VAL A O 1
#

Secondary structure (DSSP, 8-state):
-----S-S-HHHHHHTTTTGGGGSS--TTHHHHHHHHHHHHHH--TTTPPPPSS-PPPHHHHHHHB-TTT--B--TTT-SS-HHHHTT-

Sequence (89 aa):
MTWFHMSGSARDLALSRHRWEELTYEPPRAEGYLRTYRAMVEEFNPGTARAGTGTLLSPQEAAMASCVRHRVLNALPLWETCVFCTAGV

Organism: NCBI:txid285458

Foldseek 3Di:
DDDDPPPDDPLVCVLVVPPVVVVVDDDPCSNVVSVVVVVCVVPDDPVPDDDDPDDDQDPVRQVVQADPVVRDRNPPPVDPDRPCVVVVD

pLDDT: mean 78.87, std 14.78, range [31.98, 95.56]

Radius of gyration: 17.54 Å; chains: 1; bounding box: 38×38×39 Å